Protein AF-A0A1B7MIC9-F1 (afdb_monomer_lite)

pLDDT: mean 87.07, std 12.75, range [32.25, 96.88]

Secondary structure (DSSP, 8-state):
-HHHHHHHTTS----GGGTEEEEEE-SSSEEEETHHHHHHHHHTSS-GGG-EEESTTHHHHSEEEEEE-HHHHHHHHHHHHHTS--EEEEEPPPTTSS----

Organism: NCBI:txid1314800

Foldseek 3Di:
DVVVVVVVVPDPDDACVNQEFEWEDLPFWTKGKARNLVVCCCPQVVHPPQWFFDDPCGPNDGITMHIGGPVSVVVVVCCSVPVVVGHYHYHYDDPPPNPDPD

Radius of gyration: 13.19 Å; chains: 1; bounding box: 36×30×29 Å

Sequence (102 aa):
DPGFVAFFSKLSKKSPETGTIRLFDRTDYYSVHGPDAHYIATHVFRTNSVLKYLGAGGKASGLPNVTLSHTLAHSFLRDALTSKQLRVEIWVPAPGQGRKAS

Structure (mmCIF, N/CA/C/O backbone):
data_AF-A0A1B7MIC9-F1
#
_entry.id   AF-A0A1B7MIC9-F1
#
loop_
_atom_site.group_PDB
_atom_site.id
_atom_site.type_symbol
_atom_site.label_atom_id
_atom_site.label_alt_id
_atom_site.label_comp_id
_atom_site.label_asym_id
_atom_site.label_entity_id
_atom_site.label_seq_id
_atom_site.pdbx_PDB_ins_code
_atom_site.Cartn_x
_atom_site.Cartn_y
_atom_site.Cartn_z
_atom_site.occupancy
_atom_site.B_iso_or_equiv
_atom_site.auth_seq_id
_atom_site.auth_comp_id
_atom_site.auth_asym_id
_atom_site.auth_atom_id
_atom_site.pdbx_PDB_model_num
ATOM 1 N N . ASP A 1 1 ? 12.400 5.175 -1.337 1.00 63.22 1 ASP A N 1
ATOM 2 C CA . ASP A 1 1 ? 12.614 5.107 -2.791 1.00 63.22 1 ASP A CA 1
ATOM 3 C C . ASP A 1 1 ? 11.899 6.270 -3.490 1.00 63.22 1 ASP A C 1
ATOM 5 O O . ASP A 1 1 ? 10.676 6.232 -3.623 1.00 63.22 1 ASP A O 1
ATOM 9 N N . PRO A 1 2 ? 12.628 7.332 -3.876 1.00 71.94 2 PRO A N 1
ATOM 10 C CA . PRO A 1 2 ? 12.068 8.467 -4.616 1.00 71.94 2 PRO A CA 1
ATOM 11 C C . PRO A 1 2 ? 11.439 8.075 -5.963 1.00 71.94 2 PRO A C 1
ATOM 13 O O . PRO A 1 2 ? 10.448 8.683 -6.368 1.00 71.94 2 PRO A O 1
ATOM 16 N N . GLY A 1 3 ? 11.969 7.041 -6.631 1.00 83.38 3 GLY A N 1
ATOM 17 C CA . GLY A 1 3 ? 11.452 6.558 -7.911 1.00 83.38 3 GLY A CA 1
ATOM 18 C C . GLY A 1 3 ? 10.058 5.958 -7.765 1.00 83.38 3 GLY A C 1
ATOM 19 O O . GLY A 1 3 ? 9.154 6.292 -8.532 1.00 83.38 3 GLY A O 1
ATOM 20 N N . PHE A 1 4 ? 9.846 5.158 -6.716 1.00 86.19 4 PHE A N 1
ATOM 21 C CA . PHE A 1 4 ? 8.527 4.602 -6.416 1.00 86.19 4 PHE A CA 1
ATOM 22 C C . PHE A 1 4 ? 7.491 5.682 -6.077 1.00 86.19 4 PHE A C 1
ATOM 24 O O . PHE A 1 4 ? 6.366 5.609 -6.561 1.00 86.19 4 PHE A O 1
ATOM 31 N N . VAL A 1 5 ? 7.852 6.705 -5.291 1.00 87.50 5 VAL A N 1
ATOM 32 C CA . VAL A 1 5 ? 6.919 7.796 -4.939 1.00 87.50 5 VAL A CA 1
ATOM 33 C C . VAL A 1 5 ? 6.472 8.561 -6.192 1.00 87.50 5 VAL A C 1
ATOM 35 O O . VAL A 1 5 ? 5.282 8.831 -6.352 1.00 87.50 5 VAL A O 1
ATOM 38 N N . ALA A 1 6 ? 7.400 8.850 -7.110 1.00 87.25 6 ALA A N 1
ATOM 39 C CA . ALA A 1 6 ? 7.095 9.504 -8.384 1.00 87.25 6 ALA A CA 1
ATOM 40 C C . ALA A 1 6 ? 6.285 8.617 -9.347 1.00 87.25 6 ALA A C 1
ATOM 42 O O . ALA A 1 6 ? 5.505 9.123 -10.150 1.00 87.25 6 ALA A O 1
ATOM 43 N N . PHE A 1 7 ? 6.467 7.298 -9.295 1.00 89.12 7 PHE A N 1
ATOM 44 C CA . PHE A 1 7 ? 5.623 6.351 -10.021 1.00 89.12 7 PHE A CA 1
ATOM 45 C C . PHE A 1 7 ? 4.206 6.310 -9.433 1.00 89.12 7 PHE A C 1
ATOM 47 O O . PHE A 1 7 ? 3.231 6.450 -10.168 1.00 89.12 7 PHE A O 1
ATOM 54 N N . PHE A 1 8 ? 4.088 6.180 -8.109 1.00 89.38 8 PHE A N 1
ATOM 55 C CA . PHE A 1 8 ? 2.806 6.092 -7.417 1.00 89.38 8 PHE A CA 1
ATOM 56 C C . PHE A 1 8 ? 1.946 7.339 -7.644 1.00 89.38 8 PHE A C 1
ATOM 58 O O . PHE A 1 8 ? 0.745 7.214 -7.869 1.00 89.38 8 PHE A O 1
ATOM 65 N N . SER A 1 9 ? 2.549 8.534 -7.654 1.00 87.69 9 SER A N 1
ATOM 66 C CA . SER A 1 9 ? 1.827 9.792 -7.891 1.00 87.69 9 SER A CA 1
ATOM 67 C C . SER A 1 9 ? 1.234 9.918 -9.299 1.00 87.69 9 SER A C 1
ATOM 69 O O . SER A 1 9 ? 0.294 10.688 -9.490 1.00 87.69 9 SER A O 1
ATOM 71 N N . LYS A 1 10 ? 1.751 9.161 -10.276 1.00 89.56 10 LYS A N 1
ATOM 72 C CA . LYS A 1 10 ? 1.233 9.110 -11.654 1.00 89.56 10 LYS A CA 1
ATOM 73 C C . LYS A 1 10 ? 0.098 8.105 -11.833 1.00 89.56 10 LYS A C 1
ATOM 75 O O . LYS A 1 10 ? -0.573 8.130 -12.862 1.00 89.56 10 LYS A O 1
ATOM 80 N N . LEU A 1 11 ? -0.108 7.201 -10.875 1.00 88.25 11 LEU A N 1
ATOM 81 C CA . LEU A 1 11 ? -1.217 6.256 -10.937 1.00 88.25 11 LEU A CA 1
ATOM 82 C C . LEU A 1 11 ? -2.542 6.999 -10.765 1.00 88.25 11 LEU A C 1
ATOM 84 O O . LEU A 1 11 ? -2.625 8.008 -10.065 1.00 88.25 11 LEU A O 1
ATOM 88 N N . SER A 1 12 ? -3.605 6.471 -11.373 1.00 86.06 12 SER A N 1
ATOM 89 C CA . SER A 1 12 ? -4.940 7.029 -11.176 1.00 86.06 12 SER A CA 1
ATOM 90 C C . SER A 1 12 ? -5.294 7.051 -9.690 1.00 86.06 12 SER A C 1
ATOM 92 O O . SER A 1 12 ? -5.039 6.080 -8.962 1.00 86.06 12 SER A O 1
ATOM 94 N N . LYS A 1 13 ? -5.864 8.182 -9.252 1.00 79.38 13 LYS A N 1
ATOM 95 C CA . LYS A 1 13 ? -6.367 8.358 -7.891 1.00 79.38 13 LYS A CA 1
ATOM 96 C C . LYS A 1 13 ? -7.465 7.323 -7.665 1.00 79.38 13 LYS A C 1
ATOM 98 O O . LYS A 1 13 ? -8.521 7.386 -8.286 1.00 79.38 13 LYS A O 1
ATOM 103 N N . LYS A 1 14 ? -7.169 6.357 -6.804 1.00 71.81 14 LYS A N 1
ATOM 104 C CA . LYS A 1 14 ? -8.101 5.357 -6.288 1.00 71.81 14 LYS A CA 1
ATOM 105 C C . LYS A 1 14 ? -8.074 5.455 -4.774 1.00 71.81 14 LYS A C 1
ATOM 107 O O . LYS A 1 14 ? -7.089 5.925 -4.198 1.00 71.81 14 LYS A O 1
ATOM 112 N N . SER A 1 15 ? -9.159 5.041 -4.150 1.00 65.19 15 SER A N 1
ATOM 113 C CA . SER A 1 15 ? -9.217 4.889 -2.705 1.00 65.19 15 SER A CA 1
ATOM 114 C C . SER A 1 15 ? -10.228 3.802 -2.342 1.00 65.19 15 SER A C 1
ATOM 116 O O . SER A 1 15 ? -11.082 3.445 -3.167 1.00 65.19 15 SER A O 1
ATOM 118 N N . PRO A 1 16 ? -10.215 3.316 -1.097 1.00 62.44 16 PRO A N 1
ATOM 119 C CA . PRO A 1 16 ? -11.222 2.377 -0.629 1.00 62.44 16 PRO A CA 1
ATOM 120 C C . PRO A 1 16 ? -12.643 2.953 -0.726 1.00 62.44 16 PRO A C 1
ATOM 122 O O . PRO A 1 16 ? -13.585 2.184 -0.865 1.00 62.44 16 PRO A O 1
ATOM 125 N N . GLU A 1 17 ? -12.807 4.284 -0.730 1.00 67.69 17 GLU A N 1
ATOM 126 C CA . GLU A 1 17 ? -14.103 4.957 -0.933 1.00 67.69 17 GLU A CA 1
ATOM 127 C C . GLU A 1 17 ? -14.651 4.719 -2.347 1.00 67.69 17 GLU A C 1
ATOM 129 O O . GLU A 1 17 ? -15.854 4.595 -2.543 1.00 67.69 17 GLU A O 1
ATOM 134 N N . THR A 1 18 ? -13.760 4.580 -3.335 1.00 73.62 18 THR A N 1
ATOM 135 C CA . THR A 1 18 ? -14.102 4.180 -4.713 1.00 73.62 18 THR A CA 1
ATOM 136 C C . THR A 1 18 ? -14.212 2.657 -4.884 1.00 73.62 18 THR A C 1
ATOM 138 O O . THR A 1 18 ? -14.431 2.164 -5.991 1.00 73.62 18 THR A O 1
ATOM 141 N N . GLY A 1 19 ? -14.031 1.897 -3.798 1.00 85.56 19 GLY A N 1
ATOM 142 C CA . GLY A 1 19 ? -14.195 0.447 -3.755 1.00 85.56 19 GLY A CA 1
ATOM 143 C C . GLY A 1 19 ? -13.017 -0.363 -4.295 1.00 85.56 19 GLY A C 1
ATOM 144 O O . GLY A 1 19 ? -13.202 -1.540 -4.582 1.00 85.56 19 GLY A O 1
ATOM 145 N N . THR A 1 20 ? -11.823 0.218 -4.477 1.00 92.31 20 THR A N 1
ATOM 146 C CA . THR A 1 20 ? -10.639 -0.519 -4.965 1.00 92.31 20 THR A CA 1
ATOM 147 C C . THR A 1 20 ? -9.429 -0.283 -4.069 1.00 92.31 20 THR A C 1
ATOM 149 O O . THR A 1 20 ? -9.080 0.866 -3.822 1.00 92.31 20 THR A O 1
ATOM 152 N N . ILE A 1 21 ? -8.771 -1.362 -3.629 1.00 93.50 21 ILE A N 1
ATOM 153 C CA . ILE A 1 21 ? -7.540 -1.323 -2.824 1.00 93.50 21 ILE A CA 1
ATOM 154 C C . ILE A 1 21 ? -6.367 -1.878 -3.626 1.00 93.50 21 ILE A C 1
ATOM 156 O O . ILE A 1 21 ? -6.467 -2.940 -4.243 1.00 93.50 21 ILE A O 1
ATOM 160 N N . ARG A 1 22 ? -5.234 -1.173 -3.594 1.00 94.06 22 ARG A N 1
ATOM 161 C CA . ARG A 1 22 ? -4.022 -1.550 -4.315 1.00 94.06 22 ARG A CA 1
ATOM 162 C C . ARG A 1 22 ? -2.967 -2.141 -3.386 1.00 94.06 22 ARG A C 1
ATOM 164 O O . ARG A 1 22 ? -2.446 -1.472 -2.496 1.00 94.06 22 ARG A O 1
ATOM 171 N N . LEU A 1 23 ? -2.597 -3.385 -3.659 1.00 95.06 23 LEU A N 1
ATOM 172 C CA . LEU A 1 23 ? -1.473 -4.073 -3.039 1.00 95.06 23 LEU A CA 1
ATOM 173 C C . LEU A 1 23 ? -0.303 -4.083 -4.020 1.00 95.06 23 LEU A C 1
ATOM 175 O O . LEU A 1 23 ? -0.482 -4.302 -5.216 1.00 95.06 23 LEU A O 1
ATOM 179 N N . PHE A 1 24 ? 0.906 -3.875 -3.519 1.00 94.69 24 PHE A N 1
ATOM 180 C CA . PHE A 1 24 ? 2.118 -4.006 -4.311 1.00 94.69 24 PHE A CA 1
ATOM 181 C C . PHE A 1 24 ? 2.951 -5.159 -3.777 1.00 94.69 24 PHE A C 1
ATOM 183 O O . PHE A 1 24 ? 3.422 -5.101 -2.639 1.00 94.69 24 PHE A O 1
ATOM 190 N N . ASP A 1 25 ? 3.143 -6.174 -4.609 1.00 93.69 25 ASP A N 1
ATOM 191 C CA . ASP A 1 25 ? 3.955 -7.339 -4.295 1.00 93.69 25 ASP A CA 1
ATOM 192 C C . ASP A 1 25 ? 5.437 -6.937 -4.196 1.00 93.69 25 ASP A C 1
ATOM 194 O O . ASP A 1 25 ? 5.971 -6.188 -5.028 1.00 93.69 25 ASP A O 1
ATOM 198 N N . ARG A 1 26 ? 6.087 -7.363 -3.115 1.00 91.06 26 ARG A N 1
ATOM 199 C CA . ARG A 1 26 ? 7.514 -7.165 -2.831 1.00 91.06 26 ARG A CA 1
ATOM 200 C C . ARG A 1 26 ? 8.226 -8.502 -2.639 1.00 91.06 26 ARG A C 1
ATOM 202 O O . ARG A 1 26 ? 9.274 -8.533 -2.003 1.00 91.06 26 ARG A O 1
ATOM 209 N N . THR A 1 27 ? 7.663 -9.579 -3.186 1.00 88.69 27 THR A N 1
ATOM 210 C CA . THR A 1 27 ? 8.107 -10.971 -3.054 1.00 88.69 27 THR A CA 1
ATOM 211 C C . THR A 1 27 ? 7.841 -11.537 -1.659 1.00 88.69 27 THR A C 1
ATOM 213 O O . THR A 1 27 ? 7.062 -12.475 -1.501 1.00 88.69 27 TH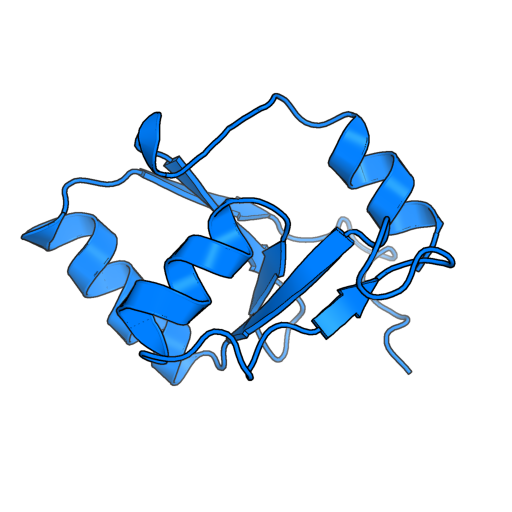R A O 1
ATOM 216 N N . ASP A 1 28 ? 8.423 -10.936 -0.624 1.00 90.31 28 ASP A N 1
ATOM 217 C CA . ASP A 1 28 ? 8.347 -11.458 0.749 1.00 90.31 28 ASP A CA 1
ATOM 218 C C . ASP A 1 28 ? 7.140 -10.915 1.529 1.00 90.31 28 ASP A C 1
ATOM 220 O O . ASP A 1 28 ? 6.738 -11.457 2.560 1.00 90.31 28 ASP A O 1
ATOM 224 N N . TYR A 1 29 ? 6.562 -9.816 1.047 1.00 94.12 29 TYR A N 1
ATOM 225 C CA . TYR A 1 29 ? 5.446 -9.120 1.673 1.00 94.12 29 TYR A CA 1
ATOM 226 C C . TYR A 1 29 ? 4.672 -8.291 0.646 1.00 94.12 29 TYR A C 1
ATOM 228 O O . TYR A 1 29 ? 5.143 -8.034 -0.462 1.00 94.12 29 TYR A O 1
ATOM 236 N N . TYR A 1 30 ? 3.507 -7.791 1.049 1.00 96.25 30 TYR A N 1
ATOM 237 C CA . TYR A 1 30 ? 2.777 -6.770 0.305 1.00 96.25 30 TYR A CA 1
ATOM 238 C C . TYR A 1 30 ? 2.988 -5.397 0.930 1.00 96.25 30 TYR A C 1
ATOM 240 O O . TYR A 1 30 ? 2.988 -5.241 2.151 1.00 96.25 30 TYR A O 1
ATOM 248 N N . SER A 1 31 ? 3.147 -4.380 0.093 1.00 95.38 31 SER A N 1
ATOM 249 C CA . SER A 1 31 ? 3.150 -2.983 0.527 1.00 95.38 31 SER A CA 1
ATOM 250 C C . SER A 1 31 ? 1.902 -2.266 0.032 1.00 95.38 31 SER A C 1
ATOM 252 O O . SER A 1 31 ? 1.423 -2.520 -1.073 1.00 95.38 31 SER A O 1
ATOM 254 N N . VAL A 1 32 ? 1.375 -1.375 0.862 1.00 95.56 32 VAL A N 1
ATOM 255 C CA . VAL A 1 32 ? 0.145 -0.616 0.611 1.00 95.56 32 VAL A CA 1
ATOM 256 C C . VAL A 1 32 ? 0.432 0.845 0.892 1.00 95.56 32 VAL A C 1
ATOM 258 O O . VAL A 1 32 ? 1.081 1.144 1.893 1.00 95.56 32 VAL A O 1
ATOM 261 N N . HIS A 1 33 ? -0.033 1.751 0.030 1.00 94.25 33 HIS A N 1
ATOM 262 C CA . HIS A 1 33 ? 0.403 3.150 0.047 1.00 94.25 33 HIS A CA 1
ATOM 263 C C . HIS A 1 33 ? -0.765 4.139 -0.002 1.00 94.25 33 HIS A C 1
ATOM 265 O O . HIS A 1 33 ? -1.830 3.838 -0.535 1.00 94.25 33 HIS A O 1
ATOM 271 N N . GLY A 1 34 ? -0.560 5.344 0.530 1.00 92.50 34 GLY A N 1
ATOM 272 C CA . GLY A 1 34 ? -1.518 6.447 0.427 1.00 92.50 34 GLY A CA 1
ATOM 273 C C . GLY A 1 34 ? -2.817 6.220 1.223 1.00 92.50 34 GLY A C 1
ATOM 274 O O . GLY A 1 34 ? -2.755 5.831 2.394 1.00 92.50 34 GLY A O 1
ATOM 275 N N . PRO A 1 35 ? -4.000 6.494 0.639 1.00 92.81 35 PRO A N 1
ATOM 276 C CA . PRO A 1 35 ? -5.293 6.251 1.292 1.00 92.81 35 PRO A CA 1
ATOM 277 C C . PRO A 1 35 ? -5.517 4.778 1.659 1.00 92.81 35 PRO A C 1
ATOM 279 O O . PRO A 1 35 ? -6.016 4.475 2.742 1.00 92.81 35 PRO A O 1
ATOM 282 N N . ASP A 1 36 ? -5.068 3.857 0.804 1.00 94.25 36 ASP A N 1
ATOM 283 C CA . ASP A 1 36 ? -5.194 2.417 1.040 1.00 94.25 36 ASP A CA 1
ATOM 284 C C . ASP A 1 36 ? -4.398 1.988 2.282 1.00 94.25 36 ASP A C 1
ATOM 286 O O . ASP A 1 36 ? -4.851 1.151 3.063 1.00 94.25 36 ASP A O 1
ATOM 290 N N . ALA A 1 37 ? -3.238 2.610 2.522 1.00 95.00 37 ALA A N 1
ATOM 291 C CA . ALA A 1 37 ? -2.425 2.348 3.708 1.00 95.00 37 ALA A CA 1
ATOM 292 C C . ALA A 1 37 ? -3.182 2.687 5.002 1.00 95.00 37 ALA A C 1
ATOM 294 O O . ALA A 1 37 ? -3.183 1.892 5.941 1.00 95.00 37 ALA A O 1
ATOM 295 N N . HIS A 1 38 ? -3.873 3.830 5.040 1.00 94.31 38 HIS A N 1
ATOM 296 C CA . HIS A 1 38 ? -4.696 4.233 6.187 1.00 94.31 38 HIS A CA 1
ATOM 297 C C . HIS A 1 38 ? -5.865 3.276 6.416 1.00 94.31 38 HIS A C 1
ATOM 299 O O . HIS A 1 38 ? -6.189 2.924 7.554 1.00 94.31 38 HIS A O 1
ATOM 305 N N . TYR A 1 39 ? -6.477 2.813 5.329 1.00 94.56 39 TYR A N 1
ATOM 306 C CA . TYR A 1 39 ? -7.560 1.851 5.408 1.00 94.56 39 TYR A CA 1
ATOM 307 C C . TYR A 1 39 ? -7.095 0.525 5.996 1.00 94.56 39 TYR A C 1
ATOM 309 O O . TYR A 1 39 ? -7.728 0.022 6.921 1.00 94.56 39 TYR A O 1
ATOM 317 N N . ILE A 1 40 ? -5.971 -0.013 5.521 1.00 95.19 40 ILE A N 1
ATOM 318 C CA . ILE A 1 40 ? -5.382 -1.237 6.072 1.00 95.19 40 ILE A CA 1
ATOM 319 C C . ILE A 1 40 ? -4.989 -1.043 7.540 1.00 95.19 40 ILE A C 1
ATOM 321 O O . ILE A 1 40 ? -5.299 -1.898 8.370 1.00 95.19 40 ILE A O 1
ATOM 325 N N . ALA A 1 41 ? -4.372 0.086 7.891 1.00 96.25 41 ALA A N 1
ATOM 326 C CA . ALA A 1 41 ? -4.018 0.406 9.272 1.00 96.25 41 ALA A CA 1
ATOM 327 C C . ALA A 1 41 ? -5.251 0.372 10.198 1.00 96.25 41 ALA A C 1
ATOM 329 O O . ALA A 1 41 ? -5.240 -0.272 11.246 1.00 96.25 41 ALA A O 1
ATOM 330 N N . THR A 1 42 ? -6.361 0.966 9.757 1.00 94.69 42 THR A N 1
ATOM 331 C CA . THR A 1 42 ? -7.613 1.033 10.527 1.00 94.69 42 THR A CA 1
ATOM 332 C C . THR A 1 42 ? -8.364 -0.301 10.578 1.00 94.69 42 THR A C 1
ATOM 334 O O . THR A 1 42 ? -8.880 -0.687 11.626 1.00 94.69 42 THR A O 1
ATOM 337 N N . HIS A 1 43 ? -8.439 -1.032 9.463 1.00 92.12 43 HIS A N 1
A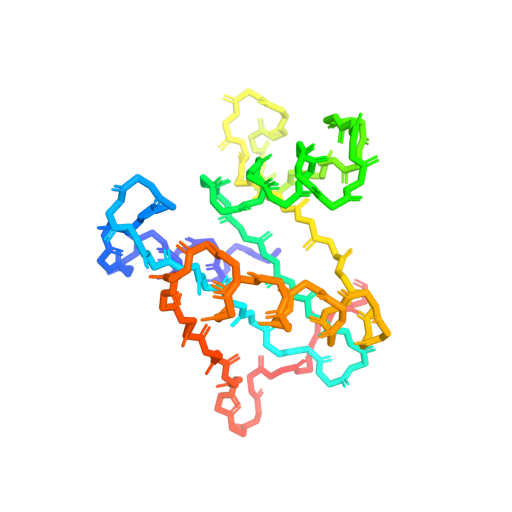TOM 338 C CA . HIS A 1 43 ? -9.325 -2.195 9.333 1.00 92.12 43 HIS A CA 1
ATOM 339 C C . HIS A 1 43 ? -8.639 -3.536 9.585 1.00 92.12 43 HIS A C 1
ATOM 341 O O . HIS A 1 43 ? -9.314 -4.481 9.987 1.00 92.12 43 HIS A O 1
ATOM 347 N N . VAL A 1 44 ? -7.328 -3.629 9.355 1.00 94.12 44 VAL A N 1
ATOM 348 C CA . VAL A 1 44 ? -6.547 -4.856 9.566 1.00 94.12 44 VAL A CA 1
ATOM 349 C C . VAL A 1 44 ? -5.784 -4.764 10.882 1.00 94.12 44 VAL A C 1
ATOM 351 O O . VAL A 1 44 ? -5.958 -5.616 11.746 1.00 94.12 44 VAL A O 1
ATOM 354 N N . PHE A 1 45 ? -4.996 -3.703 11.071 1.00 93.44 45 PHE A N 1
ATOM 355 C CA . PHE A 1 45 ? -4.152 -3.548 12.263 1.00 93.44 45 PHE A CA 1
ATOM 356 C C . PHE A 1 45 ? -4.852 -2.877 13.447 1.00 93.44 45 PHE A C 1
ATOM 358 O O . PHE A 1 45 ? -4.342 -2.938 14.562 1.00 93.44 45 PHE A O 1
ATOM 365 N N . ARG A 1 46 ? -6.014 -2.247 13.224 1.00 94.62 46 ARG A N 1
ATOM 366 C CA . ARG A 1 46 ? -6.790 -1.508 14.240 1.00 94.62 46 ARG A CA 1
ATOM 367 C C . ARG A 1 46 ? -6.027 -0.351 14.893 1.00 94.62 46 ARG A C 1
ATOM 369 O O . ARG A 1 46 ? -6.397 0.112 15.965 1.00 94.62 46 ARG A O 1
ATOM 376 N N . THR A 1 47 ? -4.975 0.140 14.243 1.00 94.31 47 THR A N 1
ATOM 377 C CA . THR A 1 47 ? -4.177 1.270 14.719 1.00 94.31 47 THR A CA 1
ATOM 378 C C . THR A 1 47 ? -3.472 1.958 13.558 1.00 94.31 47 THR A C 1
ATOM 380 O O . THR A 1 47 ? -2.988 1.305 12.640 1.00 94.31 47 THR A O 1
ATOM 383 N N . ASN A 1 48 ? -3.349 3.283 13.628 1.00 93.44 4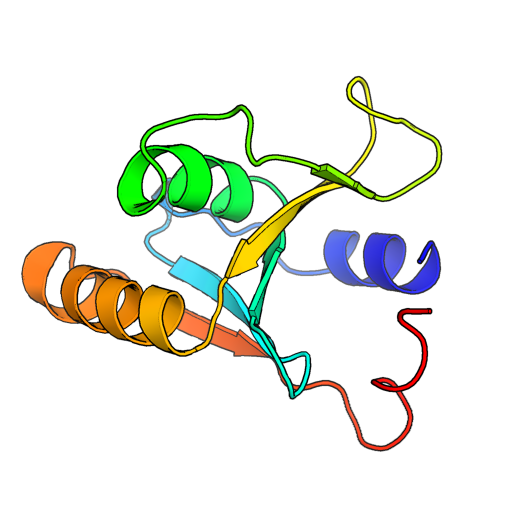8 ASN A N 1
ATOM 384 C CA . ASN A 1 48 ? -2.557 4.071 12.682 1.00 93.44 48 ASN A CA 1
ATOM 385 C C . ASN A 1 48 ? -1.056 4.093 13.022 1.00 93.44 48 ASN A C 1
ATOM 387 O O . ASN A 1 48 ? -0.264 4.597 12.232 1.00 93.44 48 ASN A O 1
ATOM 391 N N . SER A 1 49 ? -0.634 3.530 14.161 1.00 93.75 49 SER A N 1
ATOM 392 C CA . SER A 1 49 ? 0.783 3.496 14.563 1.00 93.75 49 SER A CA 1
ATOM 393 C C . SER A 1 49 ? 1.665 2.635 13.652 1.00 93.75 49 SER A C 1
ATOM 395 O O . SER A 1 49 ? 2.881 2.804 13.648 1.00 93.75 49 SER A O 1
ATOM 397 N N . VAL A 1 50 ? 1.070 1.738 12.857 1.00 94.94 50 VAL A N 1
ATOM 398 C CA . VAL A 1 50 ? 1.790 0.917 11.867 1.00 94.94 50 VAL A CA 1
ATOM 399 C C . VAL A 1 50 ? 2.164 1.687 10.598 1.00 94.94 50 VAL A C 1
ATOM 401 O O . VAL A 1 50 ? 2.938 1.179 9.785 1.00 94.94 50 VAL A O 1
ATOM 404 N N . LEU A 1 51 ? 1.618 2.895 10.407 1.00 95.06 51 LEU A N 1
ATOM 405 C CA . LEU A 1 51 ? 1.917 3.722 9.244 1.00 95.06 51 LEU A CA 1
ATOM 406 C C . LEU A 1 51 ? 3.360 4.216 9.303 1.00 95.06 51 LEU A C 1
ATOM 408 O O . LEU A 1 51 ? 3.775 4.918 10.226 1.00 95.06 51 LEU A O 1
ATOM 412 N N . LYS A 1 52 ? 4.110 3.885 8.257 1.00 93.62 52 LYS A N 1
ATOM 413 C CA . LYS A 1 52 ? 5.401 4.496 7.940 1.00 93.62 52 LYS A CA 1
ATOM 414 C C . LYS A 1 52 ? 5.203 5.513 6.820 1.00 93.62 52 LYS A C 1
ATOM 416 O O . LYS A 1 52 ? 4.167 5.516 6.163 1.00 93.62 52 LYS A O 1
ATOM 421 N N . TYR A 1 53 ? 6.201 6.354 6.578 1.00 92.25 53 TYR A N 1
ATOM 422 C CA . TYR A 1 53 ? 6.134 7.380 5.540 1.00 92.25 53 TYR A CA 1
ATOM 423 C C . TYR A 1 53 ? 7.361 7.296 4.635 1.00 92.25 53 TYR A C 1
ATOM 425 O O . TYR A 1 53 ? 8.492 7.267 5.117 1.00 92.25 53 TYR A O 1
ATOM 433 N N . LEU A 1 54 ? 7.133 7.222 3.324 1.00 89.06 54 LEU A N 1
ATOM 434 C CA . LEU A 1 54 ? 8.176 7.166 2.303 1.00 89.06 54 LEU A CA 1
ATOM 435 C C . LEU A 1 54 ? 8.442 8.561 1.722 1.00 89.06 54 LEU A C 1
ATOM 437 O O . LEU A 1 54 ? 7.513 9.311 1.428 1.00 89.06 54 LEU A O 1
ATOM 441 N N . GLY A 1 55 ? 9.716 8.872 1.479 1.00 83.50 55 GLY A N 1
ATOM 442 C CA . GLY A 1 55 ? 10.156 10.147 0.903 1.00 83.50 55 GLY A CA 1
ATOM 443 C C . GLY A 1 55 ? 10.644 11.151 1.952 1.00 83.50 55 GLY A C 1
ATOM 444 O O . GLY A 1 55 ? 10.577 10.900 3.151 1.00 83.50 55 GLY A O 1
ATOM 445 N N . ALA A 1 56 ? 11.154 12.293 1.487 1.00 75.06 56 ALA A N 1
ATOM 446 C CA . ALA A 1 56 ? 11.795 13.299 2.342 1.00 75.06 56 ALA A CA 1
ATOM 447 C C . ALA A 1 56 ? 10.822 14.031 3.289 1.00 75.06 56 ALA A C 1
ATOM 449 O O . ALA A 1 56 ? 11.247 14.662 4.248 1.00 75.06 56 ALA A O 1
ATOM 450 N N . GLY A 1 57 ? 9.516 13.932 3.033 1.00 74.81 57 GLY A N 1
ATOM 451 C CA . GLY A 1 57 ? 8.476 14.676 3.741 1.00 74.81 57 GLY A CA 1
ATOM 452 C C . GLY A 1 57 ? 8.060 14.144 5.115 1.00 74.81 57 GLY A C 1
ATOM 453 O O . GLY A 1 57 ? 7.237 14.769 5.788 1.00 74.81 57 GLY A O 1
ATOM 454 N N . GLY A 1 58 ? 8.568 12.978 5.533 1.00 80.31 58 GLY A N 1
ATOM 455 C CA . GLY A 1 58 ? 8.193 12.348 6.804 1.00 80.31 58 GLY A CA 1
ATOM 456 C C . GLY A 1 58 ? 6.672 12.233 6.984 1.00 80.31 58 GLY A C 1
ATOM 457 O O . GLY A 1 58 ? 5.942 11.993 6.029 1.00 80.31 58 GLY A O 1
ATOM 458 N N . LYS A 1 59 ? 6.169 12.440 8.205 1.00 78.62 59 LYS A N 1
ATOM 459 C CA . LYS A 1 59 ? 4.722 12.387 8.491 1.00 78.62 59 LYS A CA 1
ATOM 460 C C . LYS A 1 59 ? 3.919 13.524 7.836 1.00 78.62 59 LYS A C 1
ATOM 462 O O . LYS A 1 59 ? 2.727 13.359 7.605 1.00 78.62 59 LYS A O 1
ATOM 467 N N . ALA A 1 60 ? 4.549 14.669 7.566 1.00 80.69 60 ALA A N 1
ATOM 468 C CA . ALA A 1 60 ? 3.865 15.869 7.084 1.00 80.69 60 ALA A CA 1
ATOM 469 C C . ALA A 1 60 ? 3.583 15.835 5.573 1.00 80.69 60 ALA A C 1
ATOM 471 O O . ALA A 1 60 ? 2.546 16.318 5.132 1.00 80.69 60 ALA A O 1
ATOM 472 N N . SER A 1 61 ? 4.493 15.266 4.780 1.00 83.25 61 SER A N 1
ATOM 473 C CA . SER A 1 61 ? 4.366 15.229 3.314 1.00 83.25 61 SER A CA 1
ATOM 474 C C . SER A 1 61 ? 4.914 13.955 2.661 1.00 83.25 61 SER A C 1
ATOM 476 O O . SER A 1 61 ? 4.981 13.863 1.436 1.00 83.25 61 SER A O 1
ATOM 478 N N . GLY A 1 62 ? 5.307 12.955 3.452 1.00 88.75 62 GLY A N 1
ATOM 479 C CA . GLY A 1 62 ? 5.701 11.643 2.949 1.00 88.75 62 GLY A CA 1
ATOM 480 C C . GLY A 1 62 ? 4.498 10.786 2.560 1.00 88.75 62 GLY A C 1
ATOM 481 O O . GLY A 1 62 ? 3.393 10.952 3.074 1.00 88.75 62 GLY A O 1
ATOM 482 N N . LEU A 1 63 ? 4.724 9.837 1.654 1.00 91.81 63 LEU A N 1
ATOM 483 C CA . LEU A 1 63 ? 3.715 8.881 1.213 1.00 91.81 63 LEU A CA 1
ATOM 484 C C . LEU A 1 63 ? 3.458 7.855 2.333 1.00 91.81 63 LEU A C 1
ATOM 486 O O . LEU A 1 63 ? 4.382 7.111 2.671 1.00 91.81 63 LEU A O 1
ATOM 490 N N . PRO A 1 64 ? 2.238 7.778 2.896 1.00 93.94 64 PRO A N 1
ATOM 491 C CA . PRO A 1 64 ? 1.891 6.773 3.895 1.00 93.94 64 PRO A CA 1
ATOM 492 C C . PRO A 1 64 ? 2.083 5.363 3.338 1.00 93.94 64 PRO A C 1
ATOM 494 O O . PRO A 1 64 ? 1.717 5.107 2.193 1.00 93.94 64 PRO A O 1
ATOM 497 N N . ASN A 1 65 ? 2.621 4.456 4.146 1.00 94.44 65 ASN A N 1
ATOM 498 C CA . ASN A 1 65 ? 2.964 3.089 3.771 1.00 94.44 65 ASN A CA 1
ATOM 499 C C . ASN A 1 65 ? 2.652 2.115 4.913 1.00 94.44 65 ASN A C 1
ATOM 501 O O . ASN A 1 65 ? 3.018 2.365 6.064 1.00 94.44 65 ASN A O 1
ATOM 505 N N . VAL A 1 66 ? 2.094 0.957 4.568 1.00 96.25 66 VAL A N 1
ATOM 506 C CA . VAL A 1 66 ? 1.955 -0.206 5.453 1.00 96.25 66 VAL A CA 1
ATOM 507 C C . VAL A 1 66 ? 2.528 -1.443 4.773 1.00 96.25 66 VAL A C 1
ATOM 509 O O . VAL A 1 66 ? 2.353 -1.649 3.572 1.00 96.25 66 VAL A O 1
ATOM 512 N N . THR A 1 67 ? 3.184 -2.283 5.567 1.00 95.94 67 THR A N 1
ATOM 513 C CA . THR A 1 67 ? 3.664 -3.603 5.159 1.00 95.94 67 THR A CA 1
ATOM 514 C C . THR A 1 67 ? 2.718 -4.674 5.695 1.00 95.94 67 THR A C 1
ATOM 516 O O . THR A 1 67 ? 2.407 -4.691 6.884 1.00 95.94 67 THR A O 1
ATOM 519 N N . LEU A 1 68 ? 2.278 -5.577 4.826 1.00 96.00 68 LEU A N 1
ATOM 520 C CA . LEU A 1 68 ? 1.455 -6.737 5.147 1.00 96.00 68 LEU A CA 1
ATOM 521 C C . LEU A 1 68 ? 2.256 -8.010 4.888 1.00 96.00 68 LEU A C 1
ATOM 523 O O . LEU A 1 68 ? 2.759 -8.212 3.784 1.00 96.00 68 LEU A O 1
ATOM 527 N N . SER A 1 69 ? 2.328 -8.896 5.880 1.00 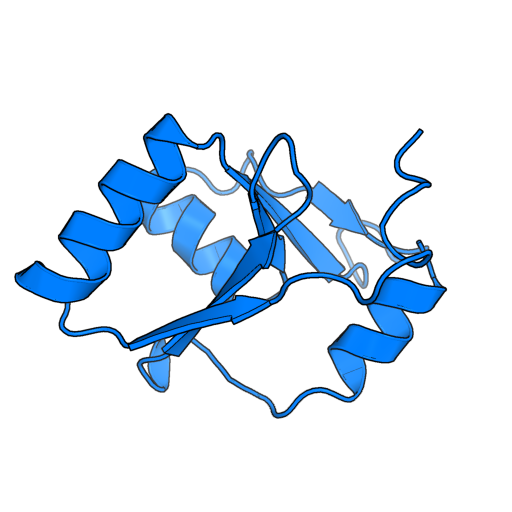96.56 69 SER A N 1
ATOM 528 C CA . SER A 1 69 ? 2.771 -10.269 5.630 1.00 96.56 69 SER A CA 1
ATOM 529 C C . SER A 1 69 ? 1.776 -10.986 4.715 1.00 96.56 69 SER A C 1
ATOM 531 O O . SER A 1 69 ? 0.596 -10.627 4.676 1.00 96.56 69 SER A O 1
ATOM 533 N N . HIS A 1 70 ? 2.225 -12.039 4.031 1.00 95.75 70 HIS A N 1
ATOM 534 C CA . HIS A 1 70 ? 1.353 -12.891 3.210 1.00 95.75 70 HIS A CA 1
ATOM 535 C C . HIS A 1 70 ? 0.133 -13.400 3.988 1.00 95.75 70 HIS A C 1
ATOM 537 O O . HIS A 1 70 ? -0.992 -13.322 3.503 1.00 95.75 70 HIS A O 1
ATOM 543 N N . THR A 1 71 ? 0.318 -13.816 5.244 1.00 96.88 71 THR A N 1
ATOM 544 C CA . THR A 1 71 ? -0.780 -14.268 6.113 1.00 96.88 71 THR A CA 1
ATOM 545 C C . THR A 1 71 ? -1.828 -13.178 6.352 1.00 96.88 71 THR A C 1
ATOM 547 O O . THR A 1 71 ? -3.026 -13.429 6.203 1.00 96.88 71 THR A O 1
ATOM 550 N N . LEU A 1 72 ? -1.397 -11.959 6.701 1.00 96.31 72 LEU A N 1
ATOM 551 C CA . LEU A 1 72 ? -2.321 -10.841 6.918 1.00 96.31 72 LEU A CA 1
ATOM 552 C C . LEU A 1 72 ? -2.988 -10.405 5.614 1.00 96.31 72 LEU A C 1
ATOM 554 O O . LEU A 1 72 ? -4.184 -10.124 5.615 1.00 96.31 72 LEU A O 1
ATOM 558 N N . ALA A 1 73 ? -2.244 -10.399 4.507 1.00 96.25 73 ALA A N 1
ATOM 559 C CA . ALA A 1 73 ? -2.778 -10.087 3.191 1.00 96.25 73 ALA A CA 1
ATOM 560 C C . ALA A 1 73 ? -3.861 -11.089 2.775 1.00 96.25 73 ALA A C 1
ATOM 562 O O . ALA A 1 73 ? -4.939 -10.664 2.385 1.00 96.25 73 ALA A O 1
ATOM 563 N N . HIS A 1 74 ? -3.649 -12.398 2.933 1.00 95.88 74 HIS A N 1
ATOM 564 C CA . HIS A 1 74 ? -4.665 -13.409 2.617 1.00 95.88 74 HIS A CA 1
ATOM 565 C C . HIS A 1 74 ? -5.935 -13.261 3.462 1.00 95.88 74 HIS A C 1
ATOM 567 O O . HIS A 1 74 ? -7.043 -13.371 2.936 1.00 95.88 74 HIS A O 1
ATOM 573 N N . SER A 1 75 ? -5.787 -12.983 4.761 1.00 96.56 75 SER A N 1
ATOM 574 C CA . SER A 1 75 ? -6.931 -12.716 5.642 1.00 96.56 75 SER A CA 1
ATOM 575 C C . SER A 1 75 ? -7.702 -11.471 5.191 1.00 96.56 75 SER A C 1
ATOM 577 O O . SER A 1 75 ? -8.924 -11.505 5.041 1.00 96.56 75 SER A O 1
ATOM 579 N N . PHE A 1 76 ? -6.972 -10.395 4.885 1.00 95.88 76 PHE A N 1
ATOM 580 C CA . PHE A 1 76 ? -7.540 -9.161 4.360 1.00 95.88 76 PHE A CA 1
ATOM 581 C C . PHE A 1 76 ? -8.255 -9.375 3.019 1.00 95.88 76 PHE A C 1
ATOM 583 O O . PHE A 1 76 ? -9.382 -8.918 2.868 1.00 95.88 76 PHE A O 1
ATOM 590 N N . LEU A 1 77 ? -7.641 -10.082 2.066 1.00 96.25 77 LEU A N 1
ATOM 591 C CA . LEU A 1 77 ? -8.218 -10.360 0.748 1.00 96.25 77 LEU A CA 1
ATOM 592 C C . LEU A 1 77 ? -9.542 -11.111 0.864 1.00 96.25 77 LEU A C 1
ATOM 594 O O . LEU A 1 77 ? -10.496 -10.765 0.173 1.00 96.25 77 LEU A O 1
ATOM 598 N N . ARG A 1 78 ? -9.620 -12.099 1.764 1.00 96.56 78 ARG A N 1
ATOM 599 C CA . ARG A 1 78 ? -10.865 -12.825 2.026 1.00 96.56 78 ARG A CA 1
ATOM 600 C C . ARG A 1 78 ? -11.966 -11.861 2.462 1.00 96.56 78 ARG A C 1
ATOM 602 O O . ARG A 1 78 ? -12.987 -11.787 1.794 1.00 96.56 78 ARG A O 1
ATOM 609 N N . ASP A 1 79 ? -11.731 -11.080 3.515 1.00 94.62 79 ASP A N 1
ATOM 610 C CA . ASP A 1 79 ? -12.719 -10.125 4.038 1.00 94.62 79 ASP A CA 1
ATOM 611 C C . ASP A 1 79 ? -13.092 -9.032 3.021 1.00 94.62 79 ASP A C 1
ATOM 613 O O . ASP A 1 79 ? -14.265 -8.690 2.854 1.00 94.62 79 ASP A O 1
ATOM 617 N N . ALA A 1 80 ? -12.096 -8.504 2.307 1.00 94.19 80 ALA A N 1
ATOM 618 C CA . ALA A 1 80 ? -12.279 -7.466 1.303 1.00 94.19 80 ALA A CA 1
ATOM 619 C C . ALA A 1 80 ? -13.198 -7.934 0.169 1.00 94.19 80 ALA A C 1
ATOM 621 O O . ALA A 1 80 ? -14.112 -7.201 -0.205 1.00 94.19 80 ALA A O 1
ATOM 622 N N . LEU A 1 81 ? -12.983 -9.149 -0.342 1.00 94.56 81 LEU A N 1
ATOM 623 C CA . LEU A 1 81 ? -13.733 -9.694 -1.471 1.00 94.56 81 LEU A CA 1
ATOM 624 C C . LEU A 1 81 ? -15.105 -10.243 -1.057 1.00 94.56 81 LEU A C 1
ATOM 626 O O . LEU A 1 81 ? -16.063 -10.091 -1.809 1.00 94.56 81 LEU A O 1
ATOM 630 N N . THR A 1 82 ? -15.230 -10.869 0.120 1.00 93.19 82 THR A N 1
ATOM 631 C CA . THR A 1 82 ? -16.490 -11.513 0.531 1.00 93.19 82 THR A CA 1
ATOM 632 C C . THR A 1 82 ? -17.411 -10.561 1.278 1.00 93.19 82 THR A C 1
ATOM 634 O O . THR A 1 82 ? -18.562 -10.376 0.889 1.00 93.19 82 THR A O 1
ATOM 637 N N . SER A 1 83 ? -16.916 -9.949 2.352 1.00 93.25 83 SER A N 1
ATOM 638 C CA . SER A 1 83 ? -17.751 -9.189 3.285 1.00 93.25 83 SER A CA 1
ATOM 639 C C . SER A 1 83 ? -17.951 -7.760 2.803 1.00 93.25 83 SER A C 1
ATOM 641 O O . SER A 1 83 ? -19.034 -7.199 2.930 1.00 93.25 83 SER A O 1
ATOM 643 N N . LYS A 1 84 ? -16.886 -7.158 2.263 1.00 90.06 84 LYS A N 1
ATOM 644 C CA . LYS A 1 84 ? -16.856 -5.728 1.936 1.00 90.06 84 LYS A CA 1
ATOM 645 C C . LYS A 1 84 ? -17.082 -5.421 0.464 1.00 90.06 84 LYS A C 1
ATOM 647 O O . LYS A 1 84 ? -17.197 -4.249 0.121 1.00 90.06 84 LYS A O 1
ATOM 652 N N . GLN A 1 85 ? -17.143 -6.451 -0.384 1.00 91.44 85 GLN A N 1
ATOM 653 C CA . GLN A 1 85 ? -17.371 -6.319 -1.828 1.00 91.44 85 GLN A CA 1
ATOM 654 C C . GLN A 1 85 ? -16.421 -5.302 -2.488 1.00 91.44 85 GLN A C 1
ATOM 656 O O . GLN A 1 85 ? -16.783 -4.572 -3.411 1.00 91.44 85 GLN A O 1
ATOM 661 N N . LEU A 1 86 ? -15.185 -5.241 -1.988 1.00 93.38 86 LEU A N 1
ATOM 662 C CA . LEU A 1 86 ? -14.129 -4.404 -2.536 1.00 93.38 86 LEU A CA 1
ATOM 663 C C . LEU A 1 86 ? -13.476 -5.102 -3.723 1.00 93.38 86 LEU A C 1
ATOM 665 O O . LEU A 1 86 ? -13.450 -6.325 -3.832 1.00 93.38 86 LEU A O 1
ATOM 669 N N . ARG A 1 87 ? -12.872 -4.304 -4.594 1.00 93.56 87 ARG A N 1
ATOM 670 C CA . ARG A 1 87 ? -11.993 -4.757 -5.668 1.00 93.56 87 ARG A CA 1
ATOM 671 C C . ARG A 1 87 ? -10.551 -4.650 -5.199 1.00 93.56 87 ARG A C 1
ATOM 673 O O . ARG A 1 87 ? -10.198 -3.732 -4.457 1.00 93.56 87 ARG A O 1
ATOM 680 N N . VAL A 1 88 ? -9.705 -5.569 -5.647 1.00 93.88 88 VAL A N 1
ATOM 681 C CA . VAL A 1 88 ? -8.283 -5.555 -5.299 1.00 93.88 88 VAL A CA 1
ATOM 682 C C . VAL A 1 88 ? -7.432 -5.577 -6.557 1.00 93.88 88 VAL A C 1
ATOM 684 O O . VAL A 1 88 ? -7.662 -6.378 -7.457 1.00 93.88 88 VAL A O 1
ATOM 687 N N . GLU A 1 89 ? -6.431 -4.701 -6.600 1.00 93.44 89 GLU A N 1
ATOM 688 C CA . GLU A 1 89 ? -5.395 -4.683 -7.632 1.00 93.44 89 GLU A CA 1
ATOM 689 C C . GLU A 1 89 ? -4.058 -5.085 -7.023 1.00 93.44 89 GLU A C 1
ATOM 691 O O . GLU A 1 89 ? -3.565 -4.406 -6.122 1.00 93.44 89 GLU A O 1
ATOM 696 N N . ILE A 1 90 ? -3.451 -6.154 -7.538 1.00 94.44 90 ILE A N 1
ATOM 697 C CA . ILE A 1 90 ? -2.119 -6.597 -7.119 1.00 94.44 90 ILE A CA 1
ATOM 698 C C . ILE A 1 90 ? -1.117 -6.203 -8.201 1.00 94.44 90 ILE A C 1
ATOM 700 O O . ILE A 1 90 ? -1.191 -6.665 -9.337 1.00 94.44 90 ILE A O 1
ATOM 704 N N . TRP A 1 91 ? -0.184 -5.326 -7.842 1.00 93.50 91 TRP A N 1
ATOM 705 C CA . TRP A 1 91 ? 0.875 -4.843 -8.719 1.00 93.50 91 TRP A CA 1
ATOM 706 C C . TRP A 1 91 ? 2.168 -5.587 -8.434 1.00 93.50 91 TRP A C 1
AT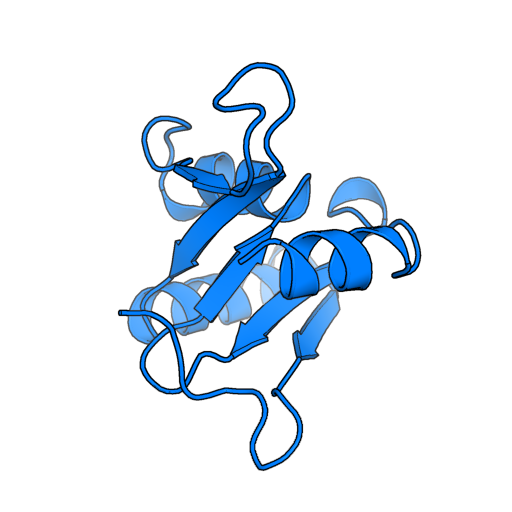OM 708 O O . TRP A 1 91 ? 2.704 -5.503 -7.328 1.00 93.50 91 TRP A O 1
ATOM 718 N N . VAL A 1 92 ? 2.697 -6.253 -9.453 1.00 91.38 92 VAL A N 1
ATOM 719 C CA . VAL A 1 92 ? 3.998 -6.923 -9.405 1.00 91.38 92 VAL A CA 1
ATOM 720 C C . VAL A 1 92 ? 5.011 -6.047 -10.148 1.00 91.38 92 VAL A C 1
ATOM 722 O O . VAL A 1 92 ? 4.698 -5.556 -11.237 1.00 91.38 92 VAL A O 1
ATOM 725 N N . PRO A 1 93 ? 6.202 -5.784 -9.582 1.00 84.88 93 PRO A N 1
ATOM 726 C CA . PRO A 1 93 ? 7.230 -5.031 -10.288 1.00 84.88 93 PRO A CA 1
ATOM 727 C C . PRO A 1 93 ? 7.658 -5.770 -11.559 1.00 84.88 93 PRO A C 1
ATOM 729 O O . PRO A 1 93 ? 7.774 -6.996 -11.570 1.00 84.88 93 PRO A O 1
ATOM 732 N N . ALA A 1 94 ? 7.946 -5.016 -12.622 1.00 81.31 94 ALA A N 1
ATOM 733 C CA . ALA A 1 94 ? 8.544 -5.592 -13.819 1.00 81.31 94 ALA A CA 1
ATOM 734 C C . ALA A 1 94 ? 9.881 -6.284 -13.469 1.00 81.31 94 ALA A C 1
ATOM 736 O O . ALA A 1 94 ? 10.575 -5.842 -12.539 1.00 81.31 94 ALA A O 1
ATOM 737 N N . PRO A 1 95 ? 10.277 -7.343 -14.202 1.00 76.25 95 PRO A N 1
ATOM 738 C CA . PRO A 1 95 ? 11.564 -7.998 -13.998 1.00 76.25 95 PRO A CA 1
ATOM 739 C C . PRO A 1 95 ? 12.708 -6.972 -13.948 1.00 76.25 95 PRO A C 1
ATOM 741 O O . PRO A 1 95 ? 12.851 -6.143 -14.842 1.00 76.25 95 PRO A O 1
ATOM 744 N N . GLY A 1 96 ? 13.494 -6.992 -12.867 1.00 68.19 96 GLY A N 1
ATOM 745 C CA . GLY A 1 96 ? 14.605 -6.055 -12.644 1.00 68.19 96 GLY A CA 1
ATOM 746 C C . GLY A 1 96 ? 14.283 -4.791 -11.829 1.00 68.19 96 GLY A C 1
ATOM 747 O O . GLY A 1 96 ? 15.218 -4.140 -11.376 1.00 68.19 96 GLY A O 1
ATOM 748 N N . GLN A 1 97 ? 13.010 -4.467 -11.555 1.00 66.38 97 GLN A N 1
ATOM 749 C CA . GLN A 1 97 ? 12.619 -3.278 -10.766 1.00 66.38 97 GLN A CA 1
ATOM 750 C C . GLN A 1 97 ? 12.311 -3.553 -9.279 1.00 66.38 97 GLN A C 1
ATOM 752 O O . GLN A 1 97 ? 12.092 -2.618 -8.516 1.00 66.38 97 GLN A O 1
ATOM 757 N N . GLY A 1 98 ? 12.305 -4.817 -8.838 1.00 57.97 98 GLY A N 1
ATOM 758 C CA . GLY A 1 98 ? 11.946 -5.201 -7.460 1.00 57.97 98 GLY A CA 1
ATOM 759 C C . GLY A 1 98 ? 13.114 -5.328 -6.471 1.00 57.97 98 GLY A C 1
ATOM 760 O O . GLY A 1 98 ? 12.892 -5.488 -5.275 1.00 57.97 98 GLY A O 1
ATOM 761 N N . ARG A 1 99 ? 14.366 -5.270 -6.941 1.00 51.97 99 ARG A N 1
ATOM 762 C CA . ARG A 1 99 ? 15.555 -5.468 -6.097 1.00 51.97 99 ARG A CA 1
ATOM 763 C C . ARG A 1 99 ? 16.149 -4.129 -5.683 1.00 51.97 99 ARG A C 1
ATOM 765 O O . ARG A 1 99 ? 17.086 -3.677 -6.328 1.00 51.97 99 ARG A O 1
ATOM 772 N N . LYS A 1 100 ? 15.604 -3.506 -4.638 1.00 46.12 100 LYS A N 1
ATOM 773 C CA . LYS A 1 100 ? 16.328 -2.634 -3.685 1.00 46.12 100 LYS A CA 1
ATOM 774 C C . LYS A 1 100 ? 15.344 -2.079 -2.653 1.00 46.12 100 LYS A C 1
ATOM 776 O O . LYS A 1 100 ? 14.918 -0.931 -2.710 1.00 46.12 100 LYS A O 1
ATOM 781 N N . ALA A 1 101 ? 14.992 -2.925 -1.695 1.00 40.03 101 ALA A N 1
ATOM 782 C CA . ALA A 1 101 ? 14.586 -2.480 -0.371 1.00 40.03 101 ALA A CA 1
ATOM 783 C C . ALA A 1 101 ? 15.602 -3.072 0.613 1.00 40.03 101 ALA A C 1
ATOM 785 O O . ALA A 1 101 ? 15.375 -4.134 1.183 1.00 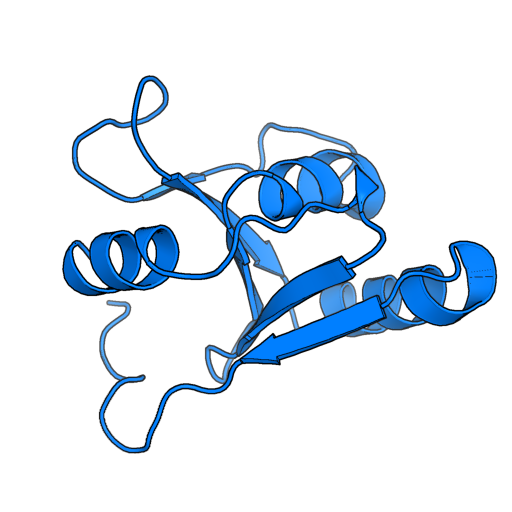40.03 101 ALA A O 1
ATOM 786 N N . SER A 1 102 ? 16.769 -2.431 0.687 1.00 32.25 102 SER A N 1
ATOM 787 C CA . SER A 1 102 ? 17.733 -2.571 1.783 1.00 32.25 102 SER A CA 1
ATOM 788 C C . SER A 1 102 ? 17.600 -1.354 2.679 1.00 32.25 102 SER A C 1
ATOM 790 O O . SER A 1 102 ? 17.618 -0.247 2.085 1.00 32.25 102 SER A O 1
#

InterPro domains:
  IPR007695 DNA mismatch repair protein MutS-like, N-terminal [PF01624] (4-91)
  IPR016151 DNA mismatch repair protein MutS, N-terminal [G3DSA:3.40.1170.10] (1-102)